Protein AF-A0A1G9XKR1-F1 (afdb_monomer)

pLDDT: mean 88.33, std 11.49, range [56.12, 97.56]

Radius of gyration: 15.11 Å; Cα contacts (8 Å, |Δi|>4): 35; chains: 1; bounding box: 35×25×36 Å

Solvent-accessible surface area (backbone atoms only — not comparable to full-atom values): 4366 Å² total; per-residue (Å²): 132,43,66,81,60,85,90,41,64,58,75,65,34,39,52,51,52,56,59,38,69,75,31,85,83,42,92,59,24,67,60,51,32,58,74,69,75,42,94,80,54,79,82,51,76,57,70,68,62,52,55,57,51,69,73,49,94,70,84,88,79,73,89,77,80,129

Secondary structure (DSSP, 8-state):
--PSPTTS-HHHHHHHHHHHHT-TTSTTHHHHHHHTTS---TT---HHHHHHHTTSS--SS-----

Sequence (66 aa):
MNCPPEDCGGVWGYSNILEILKQPGHEEYDSYIEWLGGVFDPEHFDKDEVNEMLRTKDYGCIELDD

Organism: NCBI:txid990371

Foldseek 3Di:
DQDQDPPCVPPVSSVVLVVLCVPCPDPCNVVSCVVVVHDGDNPDDDPVVVVVVVVDPCPPDDPPPD

Mean predicted aligned error: 5.97 Å

InterPro domains:
  IPR012912 Plasmid pRiA4b, Orf3-like domain [PF07929] (2-48)
  IPR012912 Plasmid pRiA4b, Orf3-like domain [PTHR41878] (2-57)
  IPR024047 MM3350-like superfamily [G3DSA:3.10.290.30] (1-52)
  IPR024047 MM3350-like superfamily [SSF159941] (2-51)

Structure (mmCIF, N/CA/C/O backbone):
data_AF-A0A1G9XKR1-F1
#
_entry.id   AF-A0A1G9XKR1-F1
#
loop_
_atom_site.group_PDB
_atom_site.id
_atom_site.type_symbol
_atom_site.label_atom_id
_atom_site.label_alt_id
_atom_site.label_comp_id
_atom_site.label_asym_id
_atom_site.label_entity_id
_atom_site.label_seq_id
_atom_site.pdbx_PDB_ins_code
_atom_site.Cartn_x
_atom_site.Cartn_y
_atom_site.Cartn_z
_atom_site.occupancy
_atom_site.B_iso_or_equiv
_atom_site.auth_seq_id
_atom_site.auth_comp_id
_atom_site.auth_asym_id
_atom_site.auth_atom_id
_atom_site.pdbx_PDB_model_num
ATOM 1 N N . MET A 1 1 ? -1.815 -1.074 -8.801 1.00 62.47 1 MET A N 1
ATOM 2 C CA . MET A 1 1 ? -1.030 -2.002 -7.953 1.00 62.47 1 MET A CA 1
ATOM 3 C C . MET A 1 1 ? -1.219 -1.640 -6.493 1.00 62.47 1 MET A C 1
ATOM 5 O O . MET A 1 1 ? -0.897 -0.517 -6.131 1.00 62.47 1 MET A O 1
ATOM 9 N N . ASN A 1 2 ? -1.700 -2.576 -5.676 1.00 81.56 2 ASN A N 1
ATOM 10 C CA . ASN A 1 2 ? -1.911 -2.352 -4.246 1.00 81.56 2 ASN A CA 1
ATOM 11 C C . ASN A 1 2 ? -0.910 -3.189 -3.442 1.00 81.56 2 ASN A C 1
ATOM 13 O O . ASN A 1 2 ? -1.218 -4.259 -2.929 1.00 81.56 2 ASN A O 1
ATOM 17 N N . CYS A 1 3 ? 0.333 -2.718 -3.389 1.00 86.56 3 CYS A N 1
ATOM 18 C CA . CYS A 1 3 ? 1.329 -3.206 -2.439 1.00 86.56 3 CYS A CA 1
ATOM 19 C C . CYS A 1 3 ? 1.143 -2.504 -1.080 1.00 86.56 3 CYS A C 1
ATOM 21 O O . CYS A 1 3 ? 0.393 -1.525 -1.000 1.00 86.56 3 CYS A O 1
ATOM 23 N N . PRO A 1 4 ? 1.809 -2.967 -0.002 1.00 92.19 4 PRO A N 1
ATOM 24 C CA . PRO A 1 4 ? 1.945 -2.158 1.202 1.00 92.19 4 PRO A CA 1
ATOM 25 C C . PRO A 1 4 ? 2.366 -0.731 0.820 1.00 92.19 4 PRO A C 1
ATOM 27 O O . PRO A 1 4 ? 3.341 -0.593 0.075 1.00 92.19 4 PRO A O 1
ATOM 30 N N . PRO A 1 5 ? 1.626 0.305 1.253 1.00 91.81 5 PRO A N 1
ATOM 31 C CA . PRO A 1 5 ? 1.942 1.676 0.878 1.00 91.81 5 PRO A CA 1
ATOM 32 C C . PRO A 1 5 ? 3.333 2.076 1.364 1.00 91.81 5 PRO A C 1
ATOM 34 O O . PRO A 1 5 ? 3.792 1.607 2.412 1.00 91.81 5 PRO A O 1
ATOM 37 N N . GLU A 1 6 ? 3.988 2.970 0.631 1.00 90.31 6 GLU A N 1
ATOM 38 C CA . GLU A 1 6 ? 5.220 3.595 1.110 1.00 90.31 6 GLU A CA 1
ATOM 39 C C . GLU A 1 6 ? 4.977 4.259 2.471 1.00 90.31 6 GLU A C 1
ATOM 41 O O . GLU A 1 6 ? 3.880 4.736 2.770 1.00 90.31 6 GLU A O 1
ATOM 46 N N . ASP A 1 7 ? 5.991 4.217 3.333 1.00 92.12 7 ASP A N 1
ATOM 47 C CA . ASP A 1 7 ? 5.938 4.766 4.693 1.00 92.12 7 ASP A CA 1
ATOM 48 C C . ASP A 1 7 ? 4.799 4.230 5.591 1.00 92.12 7 ASP A C 1
ATOM 50 O O . ASP A 1 7 ? 4.521 4.789 6.652 1.00 92.12 7 ASP A O 1
ATOM 54 N N . CYS A 1 8 ? 4.193 3.081 5.266 1.00 94.38 8 CYS A N 1
ATOM 55 C CA . CYS A 1 8 ? 3.124 2.481 6.079 1.00 94.38 8 CYS A CA 1
ATOM 56 C C . CYS A 1 8 ? 3.571 1.906 7.439 1.00 94.38 8 CYS A C 1
ATOM 58 O O . CYS A 1 8 ? 2.765 1.290 8.132 1.00 94.38 8 CYS A O 1
ATOM 60 N N . GLY A 1 9 ? 4.840 2.058 7.836 1.00 95.12 9 GLY A N 1
ATOM 61 C CA . GLY A 1 9 ? 5.368 1.510 9.094 1.00 95.12 9 GLY A CA 1
ATOM 62 C C . GLY A 1 9 ? 5.779 0.032 9.022 1.00 95.12 9 GLY A C 1
ATOM 63 O O . GLY A 1 9 ? 5.817 -0.664 10.042 1.00 95.12 9 GLY A O 1
ATOM 64 N N . GLY A 1 10 ? 6.094 -0.464 7.823 1.00 95.88 10 GLY A N 1
ATOM 65 C CA . GLY A 1 10 ? 6.541 -1.838 7.592 1.00 95.88 10 GLY A CA 1
ATOM 66 C C . GLY A 1 10 ? 5.441 -2.878 7.822 1.00 95.88 10 GLY A C 1
ATOM 67 O O . GLY A 1 10 ? 4.253 -2.575 7.787 1.00 95.88 10 GLY A O 1
ATOM 68 N N . VAL A 1 11 ? 5.834 -4.132 8.074 1.00 96.94 11 VAL A N 1
ATOM 69 C CA . VAL A 1 11 ? 4.898 -5.274 8.170 1.00 96.94 11 VAL A CA 1
ATOM 70 C C . VAL A 1 11 ? 3.817 -5.061 9.235 1.00 96.94 11 VAL A C 1
ATOM 72 O O . VAL A 1 11 ? 2.651 -5.390 9.014 1.00 96.94 11 VAL A O 1
ATOM 75 N N . TRP A 1 12 ? 4.194 -4.505 10.387 1.00 97.50 12 TRP A N 1
ATOM 76 C CA . TRP A 1 12 ? 3.263 -4.267 11.490 1.00 97.50 12 TRP A CA 1
ATOM 77 C C . TRP A 1 12 ? 2.276 -3.149 11.178 1.00 97.50 12 TRP A C 1
ATOM 79 O O . TRP A 1 12 ? 1.082 -3.323 11.404 1.00 97.50 12 TRP A O 1
ATOM 89 N N . GLY A 1 13 ? 2.758 -2.035 10.623 1.00 96.62 13 GLY A N 1
ATOM 90 C CA . GLY A 1 13 ? 1.891 -0.928 10.240 1.00 96.62 13 GLY A CA 1
ATOM 91 C C . GLY A 1 13 ? 0.940 -1.309 9.105 1.00 96.62 13 GLY A C 1
ATOM 92 O O . GLY A 1 13 ? -0.258 -1.058 9.207 1.00 96.62 13 GLY A O 1
ATOM 93 N N . TYR A 1 14 ? 1.418 -2.055 8.105 1.00 96.25 14 TYR A N 1
ATOM 94 C CA . TYR A 1 14 ? 0.549 -2.600 7.062 1.00 96.25 14 TYR A CA 1
ATOM 95 C C . TYR A 1 14 ? -0.526 -3.538 7.625 1.00 96.25 14 TYR A C 1
ATOM 97 O O . TYR A 1 14 ? -1.700 -3.400 7.292 1.00 96.25 14 TYR A O 1
ATOM 105 N N . SER A 1 15 ? -0.160 -4.448 8.533 1.00 96.75 15 SER A N 1
ATOM 106 C CA . SER A 1 15 ? -1.135 -5.340 9.178 1.00 96.75 15 SER A CA 1
ATOM 107 C C . SER A 1 15 ? -2.200 -4.556 9.954 1.00 96.75 15 SER A C 1
ATOM 109 O O . SER A 1 15 ? -3.375 -4.904 9.890 1.00 96.75 15 SER A O 1
ATOM 111 N N . ASN A 1 16 ? -1.808 -3.476 10.638 1.00 96.62 16 ASN A N 1
ATOM 112 C CA . ASN A 1 16 ? -2.741 -2.601 11.348 1.00 96.62 16 ASN A CA 1
ATOM 113 C C . ASN A 1 16 ? -3.735 -1.924 10.394 1.00 96.62 16 ASN A C 1
ATOM 115 O O . ASN A 1 16 ? -4.937 -1.948 10.648 1.00 96.62 16 ASN A O 1
ATOM 119 N N . ILE A 1 17 ? -3.247 -1.393 9.267 1.00 95.62 17 ILE A N 1
ATOM 120 C CA . ILE A 1 17 ? -4.098 -0.808 8.222 1.00 95.62 17 ILE A CA 1
ATOM 121 C C . ILE A 1 17 ? -5.143 -1.832 7.765 1.00 95.62 17 ILE A C 1
ATOM 123 O O . ILE A 1 17 ? -6.333 -1.531 7.761 1.00 95.62 17 ILE A O 1
ATOM 127 N 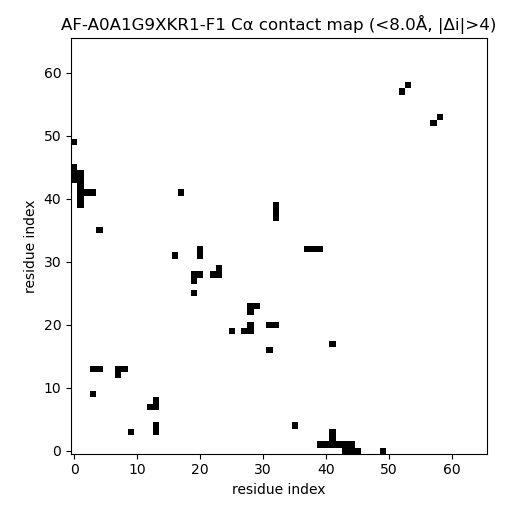N . LEU A 1 18 ? -4.729 -3.064 7.447 1.00 95.69 18 LEU A N 1
ATOM 128 C CA . LEU A 1 18 ? -5.655 -4.109 6.999 1.00 95.69 18 LEU A CA 1
ATOM 129 C C . LEU A 1 18 ? -6.736 -4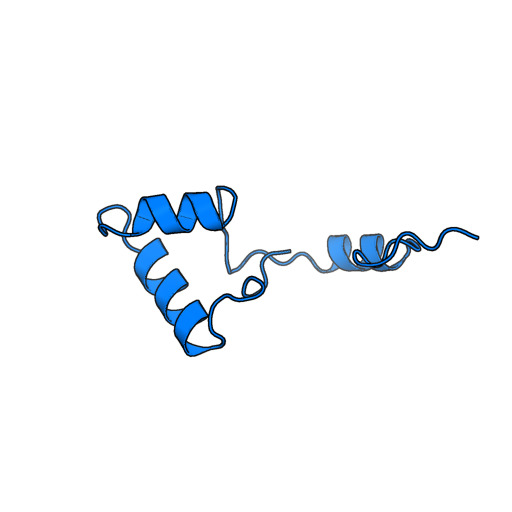.441 8.036 1.00 95.69 18 LEU A C 1
ATOM 131 O O . LEU A 1 18 ? -7.885 -4.677 7.665 1.00 95.69 18 LEU A O 1
ATOM 135 N N . GLU A 1 19 ? -6.389 -4.480 9.322 1.00 96.94 19 GLU A N 1
ATOM 136 C CA . GLU A 1 19 ? -7.360 -4.749 10.388 1.00 96.94 19 GLU A CA 1
ATOM 137 C C . GLU A 1 19 ? -8.359 -3.604 10.579 1.00 96.94 19 GLU A C 1
ATOM 139 O O . GLU A 1 19 ? -9.547 -3.861 10.803 1.00 96.94 19 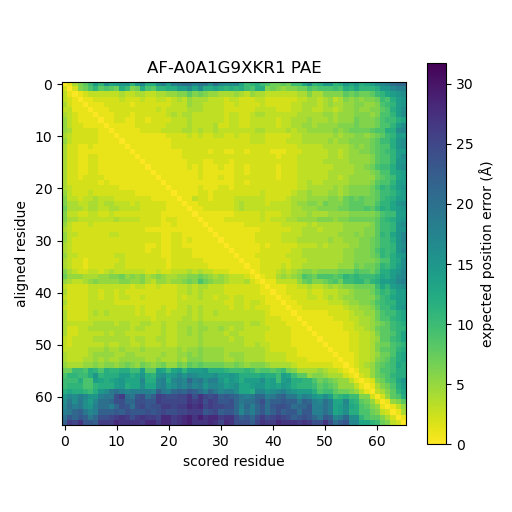GLU A O 1
ATOM 144 N N . ILE A 1 20 ? -7.909 -2.356 10.427 1.00 96.56 20 ILE A N 1
ATOM 145 C CA . ILE A 1 20 ? -8.774 -1.172 10.474 1.00 96.56 20 ILE A CA 1
ATOM 146 C C . ILE A 1 20 ? -9.719 -1.155 9.270 1.00 96.56 20 ILE A C 1
ATOM 148 O O . ILE A 1 20 ? -10.922 -0.970 9.441 1.00 96.56 20 ILE A O 1
ATOM 152 N N . LEU A 1 21 ? -9.219 -1.429 8.061 1.00 94.19 21 LEU A N 1
ATOM 153 C CA . LEU A 1 21 ? -10.027 -1.417 6.835 1.00 94.19 21 LEU A CA 1
ATOM 154 C C . LEU A 1 21 ? -11.114 -2.506 6.795 1.00 94.19 21 LEU A C 1
ATOM 156 O O . LEU A 1 21 ? -12.097 -2.374 6.070 1.00 94.19 21 LEU A O 1
ATOM 160 N N . LYS A 1 22 ? -11.001 -3.564 7.604 1.00 94.94 22 LYS A N 1
ATOM 161 C CA . LYS A 1 22 ? -12.084 -4.552 7.784 1.00 94.94 22 LYS A CA 1
ATOM 162 C C . LYS A 1 22 ? -13.251 -4.019 8.622 1.00 94.94 22 LYS A C 1
ATOM 164 O O . LYS A 1 22 ? -14.291 -4.675 8.702 1.00 94.94 22 LYS A O 1
ATOM 169 N N . GLN A 1 23 ? -13.089 -2.867 9.269 1.00 96.31 23 GLN A N 1
ATOM 170 C CA . GLN A 1 23 ? -14.014 -2.327 10.259 1.00 96.31 23 GLN A CA 1
ATOM 171 C C . GLN A 1 23 ? -14.424 -0.887 9.900 1.00 96.31 23 GLN A C 1
ATOM 173 O O . GLN A 1 23 ? -13.887 0.058 10.470 1.00 96.31 23 GLN A O 1
ATOM 178 N N . PRO A 1 24 ? -15.440 -0.684 9.036 1.00 94.12 24 PRO A N 1
ATOM 179 C CA . PRO A 1 24 ? -15.897 0.655 8.635 1.00 94.12 24 PRO A CA 1
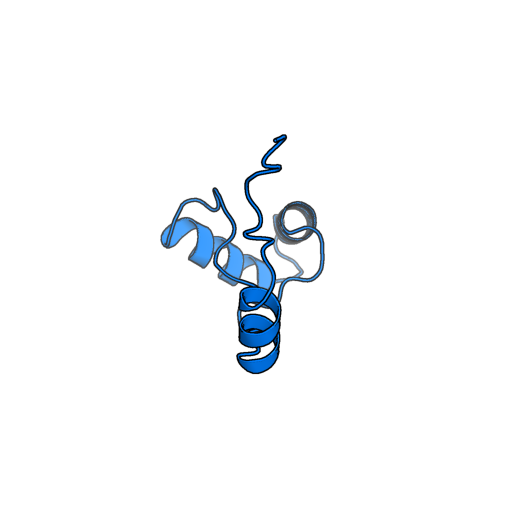ATOM 180 C C . PRO A 1 24 ? -16.372 1.575 9.773 1.00 94.12 24 PRO A C 1
ATOM 182 O O . PRO A 1 24 ? -16.568 2.762 9.558 1.00 94.12 24 PRO A O 1
ATOM 185 N N . GLY A 1 25 ? -16.609 1.034 10.974 1.00 96.69 25 GLY A N 1
ATOM 186 C CA . GLY A 1 25 ? -16.953 1.811 12.170 1.00 96.69 25 GLY A CA 1
ATOM 187 C C . GLY A 1 25 ? -15.765 2.140 13.080 1.00 96.69 25 GLY A C 1
ATOM 188 O O . GLY A 1 25 ? -15.981 2.702 14.152 1.00 96.69 25 GLY A O 1
ATOM 189 N N . HIS A 1 26 ? -14.544 1.744 12.713 1.00 97.50 26 HIS A N 1
ATOM 190 C CA . HIS A 1 26 ? -13.338 2.069 13.470 1.00 97.50 26 HIS A CA 1
ATOM 191 C C . HIS A 1 26 ? -13.050 3.572 13.375 1.00 97.50 26 HIS A C 1
ATOM 193 O O . HIS A 1 26 ? -13.194 4.161 12.307 1.00 97.50 26 HIS A O 1
ATOM 199 N N . GLU A 1 27 ? -12.612 4.193 14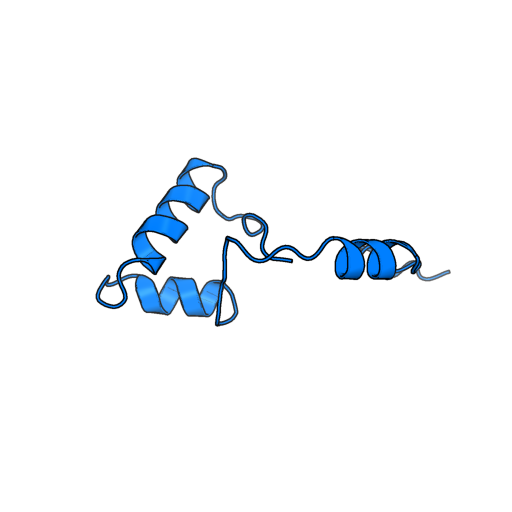.472 1.00 97.56 27 GLU A N 1
ATOM 200 C CA . GLU A 1 27 ? -12.414 5.651 14.533 1.00 97.56 27 GLU A CA 1
ATOM 201 C C . GLU A 1 27 ? -11.379 6.165 13.517 1.00 97.56 27 GLU A C 1
ATOM 203 O O . GLU A 1 27 ? -11.510 7.267 12.996 1.00 97.56 27 GLU A O 1
ATOM 208 N N . GLU A 1 28 ? -10.391 5.332 13.190 1.00 96.81 28 GLU A N 1
ATOM 209 C CA . GLU A 1 28 ? -9.336 5.642 12.215 1.00 96.81 28 GLU A CA 1
ATOM 210 C C . GLU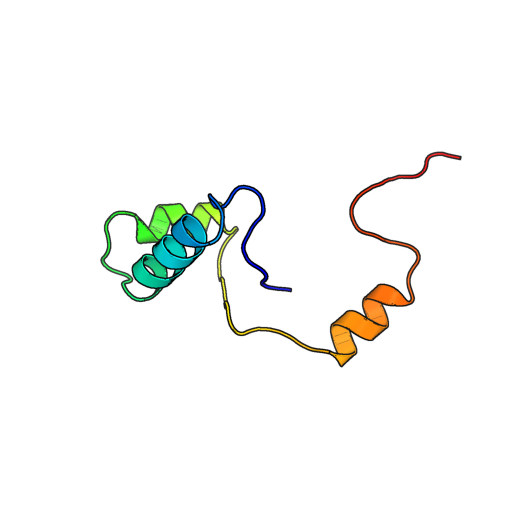 A 1 28 ? -9.673 5.227 10.766 1.00 96.81 28 GLU A C 1
ATOM 212 O O . GLU A 1 28 ? -8.869 5.471 9.864 1.00 96.81 28 GLU A O 1
ATOM 217 N N . TYR A 1 29 ? -10.828 4.593 10.509 1.00 96.06 29 TYR A N 1
ATOM 218 C CA . TYR A 1 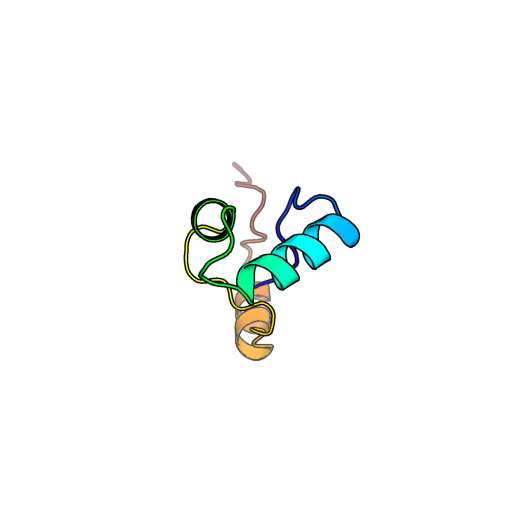29 ? -11.156 4.050 9.181 1.00 96.06 29 TYR A CA 1
ATOM 219 C C . TYR A 1 29 ? -11.112 5.128 8.091 1.00 96.06 29 TYR A C 1
ATOM 221 O O . TYR A 1 29 ? -10.391 4.983 7.102 1.00 96.06 29 TYR A O 1
ATOM 229 N N . ASP A 1 30 ? -11.824 6.237 8.304 1.00 95.75 30 ASP A N 1
ATOM 230 C CA . ASP A 1 30 ? -11.915 7.320 7.323 1.00 95.75 30 ASP A CA 1
ATOM 231 C C . ASP A 1 30 ? -10.552 7.988 7.091 1.00 95.75 30 ASP A C 1
ATOM 233 O O . ASP A 1 30 ? -10.189 8.256 5.946 1.00 95.75 30 ASP A O 1
ATOM 237 N N . SER A 1 31 ? -9.753 8.177 8.150 1.00 95.31 31 SER A N 1
ATOM 238 C CA . SER A 1 31 ? -8.406 8.747 8.020 1.00 95.31 31 SER A CA 1
ATOM 239 C C . SER A 1 31 ? -7.467 7.865 7.202 1.00 95.31 31 SER A C 1
ATOM 241 O O . SER A 1 31 ? -6.678 8.379 6.409 1.00 95.31 31 SER A O 1
ATOM 243 N N . TYR A 1 32 ? -7.557 6.540 7.352 1.00 94.69 32 TYR A N 1
ATOM 244 C CA . TYR A 1 32 ? -6.735 5.626 6.566 1.00 94.69 32 TYR A CA 1
ATOM 245 C C . TYR A 1 32 ? -7.200 5.544 5.112 1.00 94.69 32 TYR A C 1
ATOM 247 O O . TYR A 1 32 ? -6.353 5.541 4.225 1.00 94.69 32 TYR A O 1
ATOM 255 N N . ILE A 1 33 ? -8.509 5.538 4.843 1.00 93.81 33 ILE A N 1
ATOM 256 C CA . ILE A 1 33 ? -9.034 5.604 3.469 1.00 93.81 33 ILE A CA 1
ATOM 257 C C . ILE A 1 33 ? -8.587 6.893 2.770 1.00 93.81 33 ILE A C 1
ATOM 259 O O . ILE A 1 33 ? -8.160 6.848 1.615 1.00 93.81 33 ILE A O 1
ATOM 263 N N . GLU A 1 34 ? -8.647 8.032 3.461 1.00 94.31 34 GLU A N 1
ATOM 264 C CA . GLU A 1 34 ? -8.171 9.307 2.921 1.00 94.31 34 GLU A CA 1
ATOM 265 C C . GLU A 1 34 ? -6.667 9.263 2.626 1.00 94.31 34 GLU A C 1
ATOM 267 O O . GLU A 1 34 ? -6.247 9.613 1.522 1.00 94.31 34 GLU A O 1
ATOM 272 N N . TRP A 1 35 ? -5.863 8.770 3.570 1.00 93.31 35 TRP A N 1
ATOM 273 C CA . TRP A 1 35 ? -4.416 8.640 3.396 1.00 93.31 35 TRP A CA 1
ATOM 274 C C . TRP A 1 35 ? -4.035 7.706 2.236 1.00 93.31 35 TRP A C 1
ATOM 276 O O . TRP A 1 35 ? -3.093 7.988 1.499 1.00 93.31 35 TRP A O 1
ATOM 286 N N . LEU A 1 36 ? -4.802 6.633 2.028 1.00 92.38 36 LEU A N 1
ATOM 287 C CA . LEU A 1 36 ? -4.632 5.694 0.913 1.00 92.38 36 LEU A CA 1
ATOM 288 C C . LEU A 1 36 ? -5.093 6.261 -0.440 1.00 92.38 36 LEU A C 1
ATOM 290 O O . LEU A 1 36 ? -4.916 5.606 -1.466 1.00 92.38 36 LEU A O 1
ATOM 294 N N . GLY A 1 37 ? -5.681 7.460 -0.468 1.00 90.31 37 GLY A N 1
ATOM 295 C CA . GLY A 1 37 ? -6.186 8.080 -1.692 1.00 90.31 37 GLY A CA 1
ATOM 296 C C . GLY A 1 37 ? -7.522 7.504 -2.173 1.00 90.31 37 GLY A C 1
ATOM 297 O O . GLY A 1 37 ? -7.865 7.656 -3.347 1.00 90.31 37 GLY A O 1
ATOM 298 N N . GLY A 1 38 ? -8.289 6.859 -1.288 1.00 87.62 38 GLY A N 1
ATOM 299 C CA . GLY A 1 38 ? -9.619 6.326 -1.573 1.00 87.62 38 GLY A CA 1
ATOM 300 C C . GLY A 1 38 ? -9.715 4.806 -1.438 1.00 87.62 38 GLY A C 1
ATOM 301 O O . GLY A 1 38 ? -9.297 4.224 -0.440 1.00 87.62 38 GLY A O 1
ATOM 302 N N . VAL A 1 39 ? -10.354 4.157 -2.418 1.00 84.00 39 VAL A N 1
ATOM 303 C CA . VAL A 1 39 ? -10.625 2.712 -2.368 1.00 84.00 39 VAL A CA 1
ATOM 304 C C . VAL A 1 39 ? -9.314 1.935 -2.449 1.00 84.00 39 VAL A C 1
ATOM 306 O O . VAL A 1 39 ? -8.611 1.998 -3.455 1.00 84.00 39 VAL A O 1
ATOM 309 N N . PHE A 1 40 ? -9.033 1.156 -1.408 1.00 89.06 40 PHE A N 1
ATOM 310 C CA . PHE A 1 40 ? -7.864 0.292 -1.322 1.00 89.06 40 PHE A CA 1
ATOM 311 C C . PHE A 1 40 ? -8.289 -1.178 -1.292 1.00 89.06 40 PHE A C 1
ATOM 313 O O . PHE A 1 40 ? -9.037 -1.594 -0.408 1.00 89.06 40 PHE A O 1
ATOM 320 N N . ASP A 1 41 ? -7.798 -1.960 -2.253 1.00 91.12 41 ASP A N 1
ATOM 321 C CA . ASP A 1 41 ? -7.996 -3.411 -2.311 1.00 91.12 41 ASP A CA 1
ATOM 322 C C . ASP A 1 41 ? -6.640 -4.119 -2.155 1.00 91.12 41 ASP A C 1
ATOM 324 O O . ASP A 1 41 ? -5.877 -4.171 -3.122 1.00 91.12 41 ASP A O 1
ATOM 328 N N . PRO A 1 42 ? -6.313 -4.667 -0.974 1.00 90.81 42 PRO A N 1
ATOM 329 C CA . PRO A 1 42 ? -5.016 -5.295 -0.729 1.00 90.81 42 PRO A CA 1
ATOM 330 C C . PRO A 1 42 ? -4.767 -6.565 -1.553 1.00 90.81 42 PRO A C 1
ATOM 332 O O . PRO A 1 42 ? -3.622 -7.005 -1.636 1.00 90.81 42 PRO A O 1
ATOM 335 N N . GLU A 1 43 ? -5.803 -7.175 -2.137 1.00 91.50 43 GLU A N 1
ATOM 336 C CA . GLU A 1 43 ? -5.673 -8.400 -2.936 1.00 91.50 43 GLU A CA 1
ATOM 337 C C . GLU A 1 43 ? -5.545 -8.113 -4.439 1.00 91.50 43 GLU A C 1
ATOM 339 O O . GLU A 1 43 ? -5.263 -9.020 -5.228 1.00 91.50 43 GLU A O 1
ATOM 344 N N . HIS A 1 44 ? -5.718 -6.857 -4.857 1.00 91.50 44 HIS A N 1
ATOM 345 C CA . HIS A 1 44 ? -5.689 -6.490 -6.264 1.00 91.50 44 HIS A CA 1
ATOM 346 C C . HIS A 1 44 ? -4.276 -6.579 -6.864 1.00 91.50 44 HIS A C 1
ATOM 348 O O . HIS A 1 44 ? -3.402 -5.739 -6.616 1.00 91.50 44 HIS A O 1
ATOM 354 N N . PHE A 1 45 ? -4.088 -7.571 -7.736 1.00 90.69 45 PHE A N 1
ATOM 355 C CA . PHE A 1 45 ? -2.903 -7.734 -8.568 1.00 90.69 45 PHE A CA 1
ATOM 356 C C . PHE A 1 45 ? -3.264 -8.361 -9.921 1.00 90.69 45 PHE A C 1
ATOM 358 O O . PHE A 1 45 ? -3.757 -9.489 -9.972 1.00 90.69 45 PHE A O 1
ATOM 365 N N . ASP A 1 46 ? -2.961 -7.657 -11.015 1.00 93.44 46 ASP A N 1
ATOM 366 C CA . ASP A 1 46 ? -3.069 -8.174 -12.380 1.00 93.44 46 ASP A CA 1
ATOM 367 C C . ASP A 1 46 ? -1.677 -8.265 -13.023 1.00 93.44 46 ASP A C 1
ATOM 369 O O . ASP A 1 46 ? -0.980 -7.276 -13.254 1.00 93.44 46 ASP A O 1
ATOM 373 N N . LYS A 1 47 ? -1.260 -9.498 -13.312 1.00 94.25 47 LYS A N 1
ATOM 374 C CA . LYS A 1 47 ? 0.044 -9.793 -13.910 1.00 94.25 47 LYS A CA 1
ATOM 375 C C . LYS A 1 47 ? 0.164 -9.233 -15.331 1.00 94.25 47 LYS A C 1
ATOM 377 O O . LYS A 1 47 ? 1.256 -8.819 -15.720 1.00 94.25 47 LYS A O 1
ATOM 382 N N . ASP A 1 48 ? -0.902 -9.281 -16.122 1.00 95.56 48 ASP A N 1
ATOM 383 C CA . ASP A 1 48 ? -0.859 -8.848 -17.517 1.00 95.56 48 ASP A CA 1
ATOM 384 C C . ASP A 1 48 ? -0.816 -7.312 -17.590 1.00 95.56 48 ASP A C 1
ATOM 386 O O . ASP A 1 48 ? -0.017 -6.774 -18.358 1.00 95.56 48 ASP A O 1
ATOM 390 N N . GLU A 1 49 ? -1.545 -6.613 -16.709 1.00 91.50 49 GLU A N 1
ATOM 391 C CA . GLU A 1 49 ? -1.426 -5.154 -16.521 1.00 91.50 49 GLU A CA 1
ATOM 392 C C . GLU A 1 49 ? 0.014 -4.749 -16.172 1.00 91.50 49 GLU A C 1
ATOM 394 O O . GLU A 1 49 ? 0.619 -3.919 -16.855 1.00 91.50 49 GLU A O 1
ATOM 399 N N . VAL A 1 50 ? 0.598 -5.383 -15.148 1.00 90.25 50 VAL A N 1
ATOM 400 C CA . VAL A 1 50 ? 1.967 -5.086 -14.698 1.00 90.25 50 VAL A CA 1
ATOM 401 C C . VAL A 1 50 ? 2.991 -5.356 -15.802 1.00 90.25 50 VAL A C 1
ATOM 403 O O . VAL A 1 50 ? 3.902 -4.554 -16.010 1.00 90.25 50 VAL A O 1
ATOM 406 N N . ASN A 1 51 ? 2.846 -6.458 -16.542 1.00 93.06 51 ASN A N 1
ATOM 407 C CA . ASN A 1 51 ? 3.746 -6.767 -17.651 1.00 93.06 51 ASN A CA 1
ATOM 408 C C . ASN A 1 51 ? 3.673 -5.720 -18.766 1.00 93.06 51 ASN A C 1
ATOM 410 O O . ASN A 1 51 ? 4.714 -5.379 -19.324 1.00 93.06 51 ASN A O 1
ATOM 414 N N . GLU A 1 52 ? 2.489 -5.192 -19.086 1.00 92.06 52 GLU A N 1
ATOM 415 C CA . GLU A 1 52 ? 2.371 -4.108 -20.066 1.00 92.06 52 GLU A CA 1
ATOM 416 C C . GLU A 1 52 ? 3.010 -2.808 -19.563 1.00 92.06 52 GLU A C 1
ATOM 418 O O . GLU A 1 52 ? 3.733 -2.161 -20.326 1.00 92.06 52 GLU A O 1
ATOM 423 N N . MET A 1 53 ? 2.847 -2.459 -18.281 1.00 88.00 53 MET A N 1
ATOM 424 C CA . MET A 1 53 ? 3.512 -1.289 -17.685 1.00 88.00 53 MET A CA 1
ATOM 425 C C . MET A 1 53 ? 5.041 -1.386 -17.788 1.00 88.00 53 MET A C 1
ATOM 427 O O . MET A 1 53 ? 5.693 -0.443 -18.240 1.00 88.00 53 MET A O 1
ATOM 431 N N . LEU A 1 54 ? 5.612 -2.550 -17.461 1.00 87.81 54 LEU A N 1
ATOM 432 C CA . LEU A 1 54 ? 7.061 -2.802 -17.497 1.00 87.81 54 LEU A CA 1
ATOM 433 C C . LEU A 1 54 ? 7.682 -2.732 -18.904 1.00 87.81 54 LEU A C 1
ATOM 435 O O . LEU A 1 54 ? 8.906 -2.682 -19.032 1.00 87.81 54 LEU A O 1
ATOM 439 N N . ARG A 1 55 ? 6.874 -2.742 -19.972 1.00 90.81 55 ARG A N 1
ATOM 440 C CA . ARG A 1 55 ? 7.357 -2.544 -21.353 1.00 90.81 55 ARG A CA 1
ATOM 441 C C . ARG A 1 55 ? 7.610 -1.075 -21.682 1.00 90.81 55 ARG A C 1
ATOM 443 O O . ARG A 1 55 ? 8.266 -0.781 -22.685 1.00 90.81 55 ARG A O 1
ATOM 450 N N . THR A 1 56 ? 7.072 -0.160 -20.883 1.00 85.81 56 THR A N 1
ATOM 451 C CA . THR A 1 56 ? 7.289 1.280 -21.030 1.00 85.81 56 THR A CA 1
ATOM 452 C C . THR A 1 56 ? 8.574 1.704 -20.310 1.00 85.81 56 THR A C 1
ATOM 454 O O . THR A 1 56 ? 9.093 0.984 -19.463 1.00 85.81 56 THR A O 1
ATOM 457 N N . LYS A 1 57 ? 9.131 2.867 -20.671 1.00 80.12 57 LYS A N 1
ATOM 458 C CA . LYS A 1 57 ? 10.309 3.443 -19.990 1.00 80.12 57 LYS A CA 1
ATOM 459 C C . LYS A 1 57 ? 9.939 4.294 -18.770 1.00 80.12 57 LYS A C 1
ATOM 461 O O . LYS A 1 57 ? 10.790 5.016 -18.262 1.00 80.12 57 LYS A O 1
ATOM 466 N N . ASP A 1 58 ? 8.685 4.235 -18.338 1.00 76.12 58 ASP A N 1
ATOM 467 C CA . ASP A 1 58 ? 8.228 4.908 -17.135 1.00 76.12 58 ASP A CA 1
ATOM 468 C C . ASP A 1 58 ? 8.382 3.953 -15.947 1.00 76.12 58 ASP A C 1
ATOM 470 O O . ASP A 1 58 ? 7.636 2.988 -15.790 1.00 76.12 58 ASP A O 1
ATOM 474 N N . TYR A 1 59 ? 9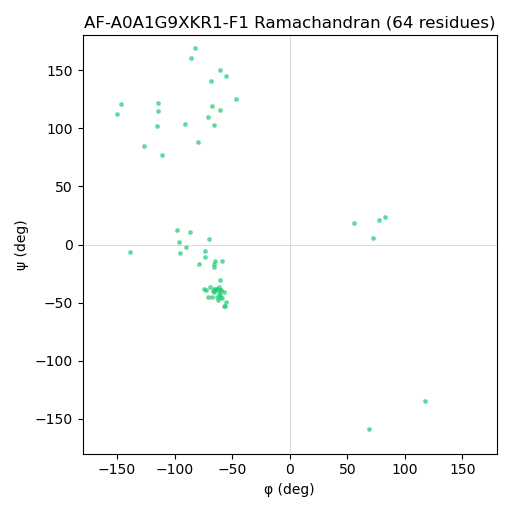.415 4.198 -15.141 1.00 71.44 59 TYR A N 1
ATOM 475 C CA . TYR A 1 59 ? 9.725 3.416 -13.942 1.00 71.44 59 TYR A CA 1
ATOM 476 C C . TYR A 1 59 ? 9.201 4.083 -12.662 1.00 71.44 59 TYR A C 1
ATOM 478 O O . TYR A 1 59 ? 9.608 3.701 -11.565 1.00 71.44 59 TYR A O 1
ATOM 486 N N . GLY A 1 60 ? 8.342 5.102 -12.789 1.00 65.44 60 GLY A N 1
ATOM 487 C CA . GLY A 1 60 ? 7.601 5.697 -11.678 1.00 65.44 60 GLY A CA 1
ATOM 488 C C . GLY A 1 60 ? 8.403 6.557 -10.697 1.00 65.44 60 GLY A C 1
ATOM 489 O O . GLY A 1 60 ? 7.840 6.964 -9.686 1.00 65.44 60 GLY A O 1
ATOM 490 N N . CYS A 1 61 ? 9.694 6.832 -10.934 1.00 59.97 61 CYS A N 1
ATOM 491 C CA . CYS A 1 61 ? 10.525 7.550 -9.952 1.00 59.97 61 CYS A CA 1
ATOM 492 C C . CYS A 1 61 ? 11.494 8.612 -10.498 1.00 59.97 61 CYS A C 1
ATOM 494 O O . CYS A 1 61 ? 12.116 9.289 -9.683 1.00 59.97 61 CYS A O 1
ATOM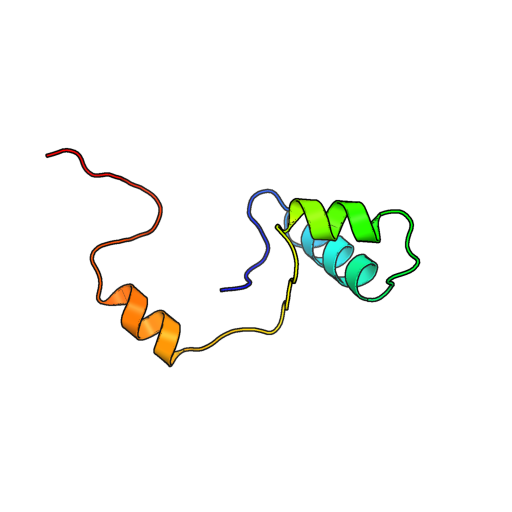 496 N N . ILE A 1 62 ? 11.679 8.788 -11.813 1.00 56.12 62 ILE A N 1
ATOM 497 C CA . ILE A 1 62 ? 12.646 9.781 -12.318 1.00 56.12 62 ILE A CA 1
ATOM 498 C C . ILE A 1 62 ? 12.193 10.336 -13.676 1.00 56.12 62 ILE A C 1
ATOM 500 O O . ILE A 1 62 ? 12.222 9.616 -14.672 1.00 56.12 62 ILE A O 1
ATOM 504 N N . GLU A 1 63 ? 11.822 11.618 -13.722 1.00 59.94 63 GLU A N 1
ATOM 505 C CA . GLU A 1 63 ? 11.935 12.416 -14.950 1.00 59.94 63 GLU A CA 1
ATOM 506 C C . GLU A 1 63 ? 13.441 12.531 -15.227 1.00 59.94 63 GLU A C 1
ATOM 508 O O . GLU A 1 63 ? 14.169 13.225 -14.513 1.00 59.94 63 GLU A O 1
ATOM 513 N N . LEU A 1 64 ? 13.951 11.749 -16.178 1.00 60.78 64 LEU A N 1
ATOM 514 C CA . LEU A 1 64 ? 15.309 11.941 -16.674 1.00 60.78 64 LEU A CA 1
ATOM 515 C C . LEU A 1 64 ? 15.249 13.100 -17.668 1.00 60.78 64 LEU A C 1
ATOM 517 O O . LEU A 1 64 ? 15.013 12.880 -18.853 1.00 60.78 64 LEU A O 1
ATOM 521 N N . ASP A 1 65 ? 15.411 14.323 -17.167 1.00 62.12 65 ASP A N 1
ATOM 522 C CA . ASP A 1 65 ? 15.734 15.463 -18.020 1.00 62.12 65 ASP A CA 1
ATOM 523 C C . ASP A 1 65 ? 17.087 15.165 -18.703 1.00 62.12 65 ASP A C 1
ATOM 525 O O . ASP A 1 65 ? 18.096 14.976 -18.016 1.00 62.12 65 ASP A O 1
ATOM 529 N N . ASP A 1 66 ? 17.076 15.047 -20.037 1.00 57.06 66 ASP A N 1
ATOM 530 C CA . ASP A 1 66 ? 18.262 14.829 -20.889 1.00 57.06 66 ASP A CA 1
ATOM 531 C C . ASP A 1 66 ? 19.326 15.939 -20.740 1.00 57.06 66 ASP A C 1
ATOM 533 O O . ASP A 1 66 ? 18.961 17.142 -20.718 1.00 57.06 66 ASP A O 1
#

Nearest PDB structures (foldseek):
  2i1s-assembly1_A  TM=9.311E-01  e=8.824E-03  Methanosarcina mazei Go1